Protein AF-A0A4Q2XMA9-F1 (afdb_monomer)

Structure (mmCIF, N/CA/C/O backbone):
data_AF-A0A4Q2XMA9-F1
#
_entry.id   AF-A0A4Q2XMA9-F1
#
loop_
_at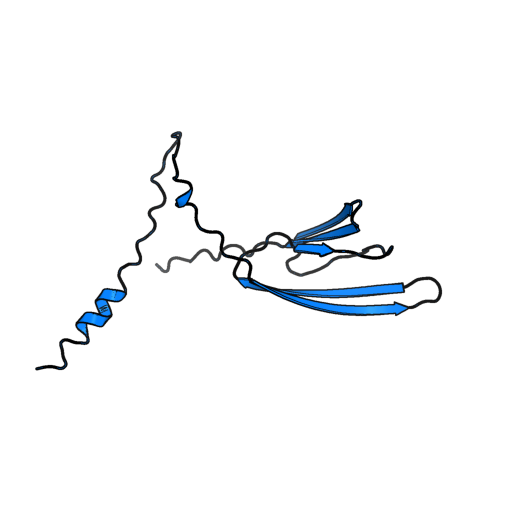om_site.group_PDB
_atom_site.id
_atom_site.type_symbol
_atom_site.label_atom_id
_atom_site.label_alt_id
_atom_site.label_comp_id
_atom_site.label_asym_id
_atom_site.label_entity_id
_atom_site.label_seq_id
_atom_site.pdbx_PDB_ins_code
_atom_site.Cartn_x
_atom_site.Cartn_y
_atom_site.Cartn_z
_atom_site.occupancy
_atom_site.B_iso_or_equiv
_atom_site.auth_seq_id
_atom_site.auth_comp_id
_atom_site.auth_asym_id
_atom_site.auth_atom_id
_atom_site.pdbx_PDB_model_num
ATOM 1 N N . MET A 1 1 ? 15.321 -33.639 -57.580 1.00 50.06 1 MET A N 1
ATOM 2 C CA . MET A 1 1 ? 16.094 -32.380 -57.431 1.00 50.06 1 MET A CA 1
ATOM 3 C C . MET A 1 1 ? 15.183 -31.160 -57.198 1.00 50.06 1 MET A C 1
ATOM 5 O O . MET A 1 1 ? 15.350 -30.142 -57.852 1.00 50.06 1 MET A O 1
ATOM 9 N N . LYS A 1 2 ? 14.201 -31.231 -56.280 1.00 47.66 2 LYS A N 1
ATOM 10 C CA . LYS A 1 2 ? 13.290 -30.096 -55.985 1.00 47.66 2 LYS A CA 1
ATOM 11 C C . LYS A 1 2 ? 12.942 -29.939 -54.495 1.00 47.66 2 LYS A C 1
ATOM 13 O O . LYS A 1 2 ? 12.098 -29.131 -54.140 1.00 47.66 2 LYS A O 1
ATOM 18 N N . THR A 1 3 ? 13.621 -30.696 -53.631 1.00 51.78 3 THR A N 1
ATOM 19 C CA . THR A 1 3 ? 13.436 -30.709 -52.169 1.00 51.78 3 THR A CA 1
ATOM 20 C C . THR A 1 3 ? 14.618 -30.103 -51.404 1.00 51.78 3 THR A C 1
ATOM 22 O O . THR A 1 3 ? 14.499 -29.850 -50.214 1.00 51.78 3 THR A O 1
ATOM 25 N N . LEU A 1 4 ? 15.738 -29.805 -52.076 1.00 47.62 4 LEU A N 1
ATOM 26 C CA . LEU A 1 4 ? 16.955 -29.281 -51.437 1.00 47.62 4 LEU A CA 1
ATOM 27 C C . LEU A 1 4 ? 17.000 -27.739 -51.354 1.00 47.62 4 LEU A C 1
ATOM 29 O O . LEU A 1 4 ? 17.816 -27.186 -50.630 1.00 47.62 4 LEU A O 1
ATOM 33 N N . ILE A 1 5 ? 16.114 -27.037 -52.070 1.00 50.38 5 ILE A N 1
ATOM 34 C CA . ILE A 1 5 ? 16.129 -25.563 -52.177 1.00 50.38 5 ILE A CA 1
ATOM 35 C C . ILE A 1 5 ? 15.361 -24.876 -51.031 1.00 50.38 5 ILE A C 1
ATOM 37 O O . ILE A 1 5 ? 15.601 -23.708 -50.745 1.00 50.38 5 ILE A O 1
ATOM 41 N N . TRP A 1 6 ? 14.501 -25.592 -50.301 1.00 43.25 6 TRP A N 1
ATOM 42 C CA . TRP A 1 6 ? 13.689 -24.986 -49.235 1.00 43.25 6 TRP A CA 1
ATOM 43 C C . TRP A 1 6 ? 14.387 -24.896 -47.873 1.00 43.25 6 TRP A C 1
ATOM 45 O O . TRP A 1 6 ? 14.054 -24.022 -47.079 1.00 43.25 6 TRP A O 1
ATOM 55 N N . ILE A 1 7 ? 15.400 -25.725 -47.608 1.00 46.91 7 ILE A N 1
ATOM 56 C CA . ILE A 1 7 ? 16.116 -25.698 -46.320 1.00 46.91 7 ILE A CA 1
ATOM 57 C C . ILE A 1 7 ? 17.136 -24.546 -46.267 1.00 46.91 7 ILE A C 1
ATOM 59 O O . ILE A 1 7 ? 17.420 -24.026 -45.191 1.00 46.91 7 ILE A O 1
ATOM 63 N N . LEU A 1 8 ? 17.610 -24.050 -47.417 1.00 39.84 8 LEU A N 1
ATOM 64 C CA . LEU A 1 8 ? 18.549 -22.923 -47.453 1.00 39.84 8 LEU A CA 1
ATOM 65 C C . LEU A 1 8 ? 17.886 -21.561 -47.160 1.00 39.84 8 L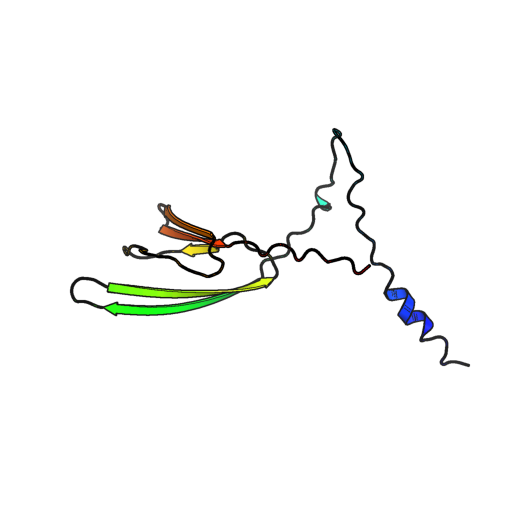EU A C 1
ATOM 67 O O . LEU A 1 8 ? 18.575 -20.62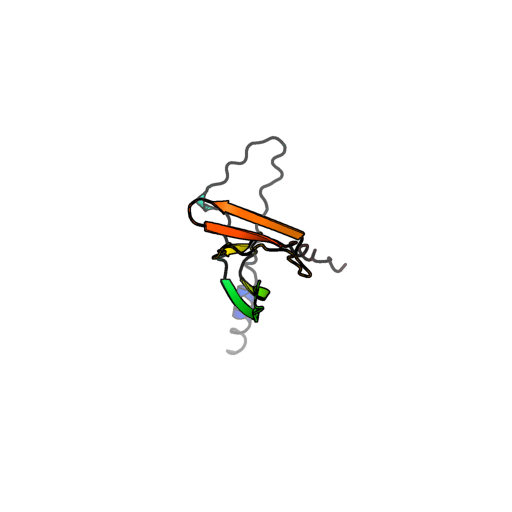5 -46.767 1.00 39.84 8 LEU A O 1
ATOM 71 N N . MET A 1 9 ? 16.558 -21.439 -47.296 1.00 40.12 9 MET A N 1
ATOM 72 C CA . MET A 1 9 ? 15.849 -20.178 -47.029 1.00 40.12 9 MET A CA 1
ATOM 73 C C . MET A 1 9 ? 15.491 -19.967 -45.549 1.00 40.12 9 MET A C 1
ATOM 75 O O . MET A 1 9 ? 15.258 -18.834 -45.138 1.00 40.12 9 MET A O 1
ATOM 79 N N . ALA A 1 10 ? 15.487 -21.022 -44.728 1.00 38.91 10 ALA A N 1
ATOM 80 C CA . ALA A 1 10 ? 15.165 -20.907 -43.302 1.00 38.91 10 ALA A CA 1
ATOM 81 C C . ALA A 1 10 ? 16.350 -20.412 -42.449 1.00 38.91 10 ALA A C 1
ATOM 83 O O . ALA A 1 10 ? 16.144 -19.858 -41.372 1.00 38.91 10 ALA A O 1
ATOM 84 N N . VAL A 1 11 ? 17.590 -20.562 -42.930 1.00 40.19 11 VAL A N 1
ATOM 85 C CA . VAL A 1 11 ? 18.799 -20.179 -42.172 1.00 40.19 11 VAL A CA 1
ATOM 86 C C . VAL A 1 11 ? 19.144 -18.689 -42.331 1.00 40.19 11 VAL A C 1
ATOM 88 O O . VAL A 1 11 ? 19.792 -18.113 -41.464 1.00 40.19 11 VAL A O 1
ATOM 91 N N . ALA A 1 12 ? 18.640 -18.011 -43.368 1.00 38.84 12 ALA A N 1
ATOM 92 C CA . ALA A 1 12 ? 18.918 -16.587 -43.599 1.00 38.84 12 ALA A CA 1
ATOM 93 C C . ALA A 1 12 ? 18.073 -15.622 -42.737 1.00 38.84 12 ALA A C 1
ATOM 95 O O . ALA A 1 12 ? 18.357 -14.426 -42.691 1.00 38.84 12 ALA A O 1
ATOM 96 N N . ALA A 1 13 ? 17.049 -16.116 -42.031 1.00 38.19 13 ALA A N 1
ATOM 97 C CA . ALA A 1 13 ? 16.186 -15.282 -41.191 1.00 38.19 13 ALA A CA 1
ATOM 98 C C . ALA A 1 13 ? 16.713 -15.085 -39.754 1.00 38.19 13 ALA A C 1
ATOM 100 O O . ALA A 1 13 ? 16.190 -14.241 -39.031 1.00 38.19 13 ALA A O 1
ATOM 101 N N . LEU A 1 14 ? 17.756 -15.817 -39.334 1.00 41.47 14 LEU A N 1
ATOM 102 C CA . LEU A 1 14 ? 18.267 -15.769 -37.954 1.00 41.47 14 LEU A CA 1
ATOM 103 C C . LEU A 1 14 ? 19.442 -14.795 -37.732 1.00 41.47 14 LEU A C 1
ATOM 105 O O . LEU A 1 14 ? 19.906 -14.653 -36.604 1.00 41.47 14 LEU A O 1
ATOM 109 N N . SER A 1 15 ? 19.922 -14.100 -38.768 1.00 43.47 15 SER A N 1
ATOM 110 C CA . SER A 1 15 ? 21.192 -13.346 -38.715 1.00 43.47 15 SER A CA 1
ATOM 111 C C . SER A 1 15 ? 21.059 -11.818 -38.678 1.00 43.47 15 SER A C 1
ATOM 113 O O . SER A 1 15 ? 22.033 -11.123 -38.943 1.00 43.47 15 SER A O 1
ATOM 115 N N . HIS A 1 16 ? 19.895 -11.267 -38.318 1.00 43.03 16 HIS A N 1
ATOM 116 C CA . HIS A 1 16 ? 19.747 -9.822 -38.069 1.00 43.03 16 HIS A CA 1
ATOM 117 C C . HIS A 1 16 ? 19.574 -9.495 -36.581 1.00 43.03 16 HIS A C 1
ATOM 119 O O . HIS A 1 16 ? 18.857 -8.562 -36.220 1.00 43.03 16 HIS A O 1
ATOM 125 N N . ALA A 1 17 ? 20.283 -10.206 -35.700 1.00 39.50 17 ALA A N 1
ATOM 126 C CA . ALA A 1 17 ? 20.662 -9.626 -34.417 1.00 39.50 17 ALA A CA 1
ATOM 127 C C . ALA A 1 17 ? 21.678 -8.507 -34.702 1.00 39.50 17 ALA A C 1
ATOM 129 O O . ALA A 1 17 ? 22.887 -8.688 -34.589 1.00 39.50 17 ALA A O 1
ATOM 130 N N . ARG A 1 18 ? 21.186 -7.354 -35.169 1.00 41.22 18 ARG A N 1
ATOM 131 C CA . ARG A 1 18 ? 21.986 -6.138 -35.264 1.00 41.22 18 ARG A CA 1
ATOM 132 C C . ARG A 1 18 ? 22.300 -5.743 -33.830 1.00 41.22 18 ARG A C 1
ATOM 134 O O . ARG A 1 18 ? 21.453 -5.159 -33.158 1.00 41.22 18 ARG A O 1
ATOM 141 N N . SER A 1 19 ? 23.484 -6.123 -33.357 1.00 48.22 19 SER A N 1
ATOM 142 C CA . SER A 1 19 ? 24.050 -5.615 -32.115 1.00 48.22 19 SER A CA 1
ATOM 143 C C . SER A 1 19 ? 23.916 -4.098 -32.149 1.00 48.22 19 SER A C 1
ATOM 145 O O . SER A 1 19 ? 24.435 -3.442 -33.052 1.00 48.22 19 SER A O 1
ATOM 147 N N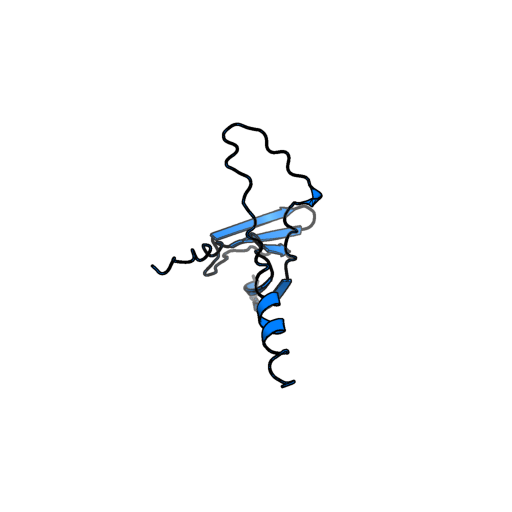 . GLN A 1 20 ? 23.134 -3.549 -31.222 1.00 48.47 20 GLN A N 1
ATOM 148 C CA . GLN A 1 20 ? 23.126 -2.118 -30.974 1.00 48.47 20 GLN A CA 1
ATOM 149 C C . GLN A 1 20 ? 24.537 -1.782 -30.493 1.00 48.47 20 GLN A C 1
ATOM 151 O O . GLN A 1 20 ? 24.877 -2.045 -29.341 1.00 48.47 20 GLN A O 1
ATOM 156 N N . GLU A 1 21 ? 25.383 -1.280 -31.391 1.00 52.28 21 GLU A N 1
ATOM 157 C CA . GLU A 1 21 ? 26.619 -0.625 -30.990 1.00 52.28 21 GLU A CA 1
ATOM 158 C C . GLU A 1 21 ? 26.204 0.519 -30.066 1.00 52.28 21 GLU A C 1
ATOM 160 O O . GLU A 1 21 ? 25.509 1.455 -30.475 1.00 52.28 21 GLU A O 1
ATOM 165 N N . LEU A 1 22 ? 26.546 0.390 -28.782 1.00 55.78 22 LEU A N 1
ATOM 166 C CA . LEU A 1 22 ? 26.502 1.520 -27.867 1.00 55.78 22 LEU A CA 1
ATOM 167 C C . LEU A 1 22 ? 27.318 2.644 -28.519 1.00 55.78 22 LEU A C 1
ATOM 169 O O . LEU A 1 22 ? 28.354 2.347 -29.125 1.00 55.78 22 LEU A O 1
ATOM 173 N N . PRO A 1 23 ? 26.852 3.903 -28.458 1.00 56.88 23 PRO A N 1
ATOM 174 C CA . PRO A 1 23 ? 27.588 5.008 -29.051 1.00 56.88 23 PRO A CA 1
ATOM 175 C C . PRO A 1 23 ? 29.031 4.964 -28.540 1.00 56.88 23 PRO A C 1
ATOM 177 O O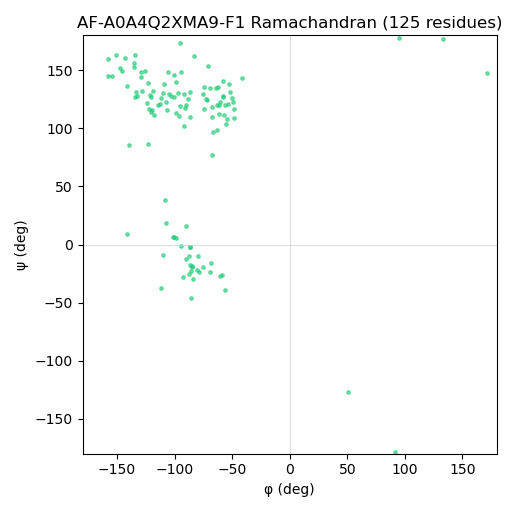 . PRO A 1 23 ? 29.249 4.760 -27.344 1.00 56.88 23 PRO A O 1
ATOM 180 N N . ALA A 1 24 ? 29.979 5.067 -29.478 1.00 64.50 24 ALA A N 1
ATOM 181 C CA . ALA A 1 24 ? 31.418 5.051 -29.229 1.00 64.50 24 ALA A CA 1
ATOM 182 C C . ALA A 1 24 ? 31.766 5.879 -27.986 1.00 64.50 24 ALA A C 1
ATOM 184 O O . ALA A 1 24 ? 31.137 6.908 -27.774 1.00 64.50 24 ALA A O 1
ATOM 185 N N . ASP A 1 25 ? 32.741 5.442 -27.183 1.00 63.16 25 ASP A N 1
ATOM 186 C CA . ASP A 1 25 ? 33.204 6.179 -26.000 1.00 63.16 25 ASP A CA 1
ATOM 187 C C . ASP A 1 25 ? 33.468 7.655 -26.355 1.00 63.16 25 ASP A C 1
ATOM 189 O O . ASP A 1 25 ? 34.379 7.976 -27.119 1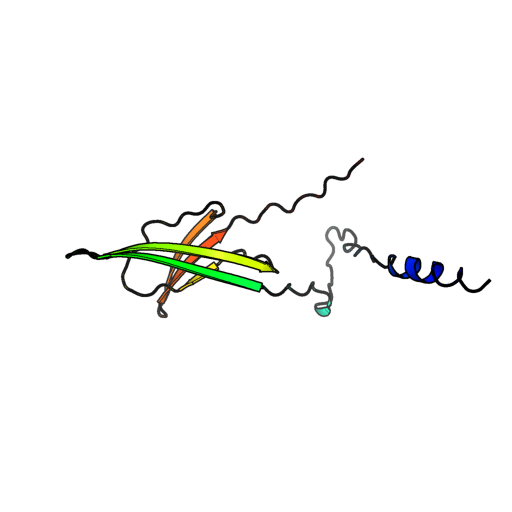.00 63.16 25 ASP A O 1
ATOM 193 N N . ILE A 1 26 ? 32.601 8.547 -25.866 1.00 61.91 26 ILE A N 1
ATOM 194 C CA . ILE A 1 26 ? 32.557 9.963 -26.266 1.00 61.91 26 ILE A CA 1
ATOM 195 C C . ILE A 1 26 ? 33.530 10.790 -25.404 1.00 61.91 26 ILE A C 1
ATOM 197 O O . ILE A 1 26 ? 33.679 11.993 -25.622 1.00 61.91 26 ILE A O 1
ATOM 201 N N . GLY A 1 27 ? 34.215 10.179 -24.427 1.00 68.25 27 GLY A N 1
ATOM 202 C CA . GLY A 1 27 ? 35.071 10.899 -23.484 1.00 68.25 27 GLY A CA 1
ATOM 203 C C . GLY A 1 27 ? 34.336 12.091 -22.851 1.00 68.25 27 GLY A C 1
ATOM 204 O O . GLY A 1 27 ? 33.226 11.947 -22.346 1.00 68.25 27 GLY A O 1
ATOM 205 N N . ASN A 1 28 ? 34.924 13.291 -22.930 1.00 70.50 28 ASN A N 1
ATOM 206 C CA . ASN A 1 28 ? 34.323 14.554 -22.461 1.00 70.50 28 ASN A CA 1
ATOM 207 C C . ASN A 1 28 ? 33.484 15.294 -23.534 1.00 70.50 28 ASN A C 1
ATOM 209 O O . ASN A 1 28 ? 33.227 16.491 -23.402 1.00 70.50 28 ASN A O 1
ATOM 213 N N . GLY A 1 29 ? 33.108 14.631 -24.629 1.00 68.56 29 GLY A N 1
ATOM 214 C CA . GLY A 1 29 ? 32.325 15.224 -25.714 1.00 68.56 29 GLY A CA 1
ATOM 215 C C . GLY A 1 29 ? 30.814 15.230 -25.460 1.00 68.56 29 GLY A C 1
ATOM 216 O O . GLY A 1 29 ? 30.290 14.491 -24.630 1.00 68.56 29 GLY A O 1
ATOM 217 N N . ILE A 1 30 ? 30.086 16.065 -26.209 1.00 69.75 30 ILE A N 1
ATOM 218 C CA . ILE A 1 30 ? 28.618 16.114 -26.168 1.00 69.75 30 ILE A CA 1
ATOM 219 C C . ILE A 1 30 ? 28.049 15.114 -27.179 1.00 69.75 30 ILE A C 1
ATOM 221 O O . ILE A 1 30 ? 28.345 15.184 -28.371 1.00 69.75 30 ILE A O 1
ATOM 225 N N . ALA A 1 31 ? 27.180 14.221 -26.706 1.00 72.75 31 ALA A N 1
ATOM 226 C CA . ALA A 1 31 ? 26.401 13.319 -27.546 1.00 72.75 31 ALA A CA 1
ATOM 227 C C . ALA A 1 31 ? 25.068 13.969 -27.929 1.00 72.75 31 ALA A C 1
ATOM 229 O O . ALA A 1 31 ? 24.244 14.250 -27.058 1.00 72.75 31 ALA A O 1
ATOM 230 N N . ILE A 1 32 ? 24.816 14.160 -29.224 1.00 75.25 32 ILE A N 1
ATOM 231 C CA . ILE A 1 32 ? 23.479 14.522 -29.707 1.00 75.25 32 ILE A CA 1
ATOM 232 C C . ILE A 1 32 ? 22.745 13.226 -30.046 1.00 75.25 32 ILE A C 1
ATOM 234 O O . ILE A 1 32 ? 22.997 12.609 -31.080 1.00 75.25 32 ILE A O 1
ATOM 238 N N . VAL A 1 33 ? 21.845 12.802 -29.158 1.00 73.44 33 VAL A N 1
ATOM 239 C CA . VAL A 1 33 ? 20.959 11.658 -29.394 1.00 73.44 33 VAL A CA 1
ATOM 240 C C . VAL A 1 33 ? 19.627 12.181 -29.933 1.00 73.44 33 VAL A C 1
ATOM 242 O O . VAL A 1 33 ? 18.952 12.940 -29.235 1.00 73.44 33 VAL A O 1
ATOM 245 N N . PRO A 1 34 ? 19.222 11.791 -31.154 1.00 74.31 34 PRO A N 1
ATOM 246 C CA . PRO A 1 34 ? 17.894 12.100 -31.665 1.00 74.31 34 PRO A CA 1
ATOM 247 C C . PRO A 1 34 ? 16.817 11.525 -30.730 1.00 74.31 34 PRO A C 1
ATOM 249 O O . PRO A 1 34 ? 16.857 10.344 -30.381 1.00 74.31 34 PRO A O 1
ATOM 252 N N . VAL A 1 35 ? 15.875 12.365 -30.288 1.00 69.06 35 VAL A N 1
ATOM 253 C CA . VAL A 1 35 ? 14.850 12.011 -29.283 1.00 69.06 35 VAL A CA 1
ATOM 254 C C . VAL A 1 35 ? 13.950 10.848 -29.731 1.00 69.06 35 VAL A C 1
ATOM 256 O O . VAL A 1 35 ? 13.472 10.070 -28.910 1.00 69.06 35 VAL A O 1
ATOM 259 N N . ASP A 1 36 ? 13.781 10.680 -31.041 1.00 73.94 36 ASP A N 1
ATOM 260 C CA . ASP A 1 36 ? 13.061 9.595 -31.712 1.00 73.94 36 ASP A CA 1
ATOM 261 C C . ASP A 1 36 ? 13.757 8.229 -31.594 1.00 73.94 36 ASP A C 1
ATOM 263 O O . ASP A 1 36 ? 13.125 7.194 -31.807 1.00 73.94 36 ASP A O 1
ATOM 267 N N . LYS A 1 37 ? 15.039 8.210 -31.209 1.00 71.81 37 LYS A N 1
ATOM 268 C CA . LYS A 1 37 ? 15.825 6.989 -30.982 1.00 71.81 37 LYS A CA 1
ATOM 269 C C . LYS A 1 37 ? 15.929 6.591 -29.511 1.00 71.81 37 LYS A C 1
ATOM 271 O O . LYS A 1 37 ? 16.649 5.642 -29.194 1.00 71.81 37 LYS A O 1
ATOM 276 N N . LEU A 1 38 ? 15.232 7.284 -28.607 1.00 74.00 38 LEU A N 1
ATOM 277 C CA . LEU A 1 38 ? 15.168 6.856 -27.213 1.00 74.00 38 LEU A CA 1
ATOM 278 C C . LEU A 1 38 ? 14.465 5.491 -27.123 1.00 74.00 38 LEU A C 1
ATOM 280 O O . LEU A 1 38 ? 13.422 5.299 -27.757 1.00 74.00 38 LEU A O 1
ATOM 284 N N . PRO A 1 39 ? 15.003 4.533 -26.343 1.00 67.06 39 PRO A N 1
ATOM 285 C CA . PRO A 1 39 ? 14.343 3.255 -26.127 1.00 67.06 39 PRO A CA 1
ATOM 286 C C . PRO A 1 39 ? 12.921 3.499 -25.628 1.00 67.06 39 PRO A C 1
ATOM 288 O O . PRO A 1 39 ? 12.714 4.138 -24.595 1.00 67.06 39 PRO A O 1
ATOM 291 N N . LYS A 1 40 ? 11.929 3.005 -26.370 1.00 71.81 40 LYS A N 1
ATOM 292 C CA . LYS A 1 40 ? 10.530 3.127 -25.969 1.00 71.81 40 LYS A CA 1
ATOM 293 C C . LYS A 1 40 ? 10.349 2.401 -24.638 1.00 71.81 40 LYS A C 1
ATOM 295 O O . LYS A 1 40 ? 10.596 1.197 -24.560 1.00 71.81 40 LYS A O 1
ATOM 300 N N . THR A 1 41 ? 9.918 3.121 -23.602 1.00 74.12 41 THR A N 1
ATOM 301 C CA . THR A 1 41 ? 9.643 2.523 -22.292 1.00 74.12 41 THR A CA 1
ATOM 302 C C . THR A 1 41 ? 8.628 1.403 -22.466 1.00 74.12 41 THR A C 1
ATOM 304 O O . THR A 1 41 ? 7.515 1.623 -22.950 1.00 74.12 41 THR A O 1
ATOM 307 N N . VAL A 1 42 ? 9.031 0.190 -22.093 1.00 82.19 42 VAL A N 1
ATOM 308 C CA . VAL A 1 42 ? 8.163 -0.984 -22.129 1.00 82.19 42 VAL A CA 1
ATOM 309 C C . VAL A 1 42 ? 6.972 -0.721 -21.198 1.00 82.19 42 VAL A C 1
ATOM 311 O O . VAL A 1 42 ? 7.198 -0.449 -20.015 1.00 82.19 42 VAL A O 1
ATOM 314 N N . PRO A 1 43 ? 5.717 -0.787 -21.685 1.00 87.25 43 PRO A N 1
ATOM 315 C CA . PRO A 1 43 ? 4.549 -0.563 -20.841 1.00 87.25 43 PRO A CA 1
ATOM 316 C C . PRO A 1 43 ? 4.518 -1.536 -19.660 1.00 87.25 43 PRO A C 1
ATOM 318 O O . PRO A 1 43 ? 4.837 -2.719 -19.818 1.00 87.25 43 PRO A O 1
ATOM 321 N N . LEU A 1 44 ? 4.115 -1.041 -18.488 1.00 89.56 44 LEU A N 1
ATOM 322 C CA . LEU A 1 44 ? 3.925 -1.867 -17.299 1.00 89.56 44 LEU A CA 1
ATOM 323 C C . LEU A 1 44 ? 2.660 -2.719 -17.464 1.00 89.56 44 LEU A C 1
ATOM 325 O O . LEU A 1 44 ? 1.573 -2.179 -17.665 1.00 89.56 44 LEU A O 1
ATOM 329 N N . PHE A 1 45 ? 2.795 -4.036 -17.321 1.00 92.38 45 PHE A N 1
ATOM 330 C CA . PHE A 1 45 ? 1.669 -4.965 -17.264 1.00 92.38 45 PHE A CA 1
ATOM 331 C C . PHE A 1 45 ? 1.757 -5.770 -15.973 1.00 92.38 45 PHE A C 1
ATOM 333 O O . PHE A 1 45 ? 2.773 -6.409 -15.700 1.00 92.38 45 PHE A O 1
ATOM 340 N N . PHE A 1 46 ? 0.718 -5.706 -15.145 1.00 92.00 46 PHE A N 1
ATOM 341 C CA . PHE A 1 46 ? 0.719 -6.312 -13.819 1.00 92.00 46 PHE A CA 1
ATOM 342 C C . PHE A 1 46 ? -0.693 -6.715 -13.389 1.00 92.00 46 PHE A C 1
ATOM 344 O O . PHE A 1 46 ? -1.686 -6.247 -13.940 1.00 92.00 46 PHE A O 1
ATOM 351 N N . SER A 1 47 ? -0.770 -7.568 -12.373 1.00 94.75 47 SER A N 1
ATOM 352 C CA . SER A 1 47 ? -2.003 -7.894 -11.651 1.00 94.75 47 SER A CA 1
ATOM 353 C C . SER A 1 47 ? -1.805 -7.674 -10.156 1.00 94.75 47 SER A C 1
ATOM 355 O O . SER A 1 47 ? -0.698 -7.882 -9.651 1.00 94.75 47 SER A O 1
ATOM 357 N N . ALA A 1 48 ? -2.871 -7.301 -9.454 1.00 92.88 48 ALA A N 1
ATOM 358 C CA . ALA A 1 48 ? -2.868 -7.106 -8.010 1.00 92.88 48 ALA A CA 1
ATOM 359 C C . ALA A 1 48 ? -4.020 -7.877 -7.357 1.00 92.88 48 ALA A C 1
ATOM 361 O O . ALA A 1 48 ? -5.106 -7.971 -7.926 1.00 92.88 48 ALA A O 1
ATOM 362 N N . ALA A 1 49 ? -3.781 -8.411 -6.164 1.00 95.31 49 ALA A N 1
ATOM 363 C CA . ALA A 1 49 ? -4.800 -9.004 -5.306 1.00 95.31 49 ALA A CA 1
ATOM 364 C C . ALA A 1 49 ? -4.607 -8.521 -3.864 1.00 95.31 49 ALA A C 1
ATOM 366 O O . ALA A 1 49 ? -3.489 -8.188 -3.464 1.00 95.31 49 ALA A O 1
ATOM 367 N N . ALA A 1 50 ? -5.693 -8.493 -3.097 1.00 94.31 50 ALA A N 1
ATOM 368 C CA . ALA A 1 50 ? -5.681 -8.111 -1.694 1.00 94.31 50 ALA A CA 1
ATOM 369 C C . ALA A 1 50 ? -6.493 -9.112 -0.871 1.00 94.31 50 ALA A C 1
ATOM 371 O O . ALA A 1 50 ? -7.632 -9.425 -1.214 1.00 94.31 50 ALA A O 1
ATOM 372 N N . GLU A 1 51 ? -5.909 -9.580 0.225 1.00 96.69 51 GLU A N 1
ATOM 373 C CA . GLU A 1 51 ? -6.596 -10.346 1.262 1.00 96.69 51 GLU A CA 1
ATOM 374 C C . GLU A 1 51 ? -6.641 -9.481 2.522 1.00 96.69 51 GLU A C 1
ATOM 376 O O . GLU A 1 51 ? -5.608 -8.982 2.974 1.00 96.69 51 GLU A O 1
ATOM 381 N N . VAL A 1 52 ? -7.834 -9.277 3.078 1.00 94.31 52 VAL A N 1
ATOM 382 C CA . VAL A 1 52 ? -8.047 -8.391 4.228 1.00 94.31 52 VAL A CA 1
ATOM 383 C C . VAL A 1 52 ? -8.649 -9.189 5.372 1.00 94.31 52 VAL A C 1
ATOM 385 O O . VAL A 1 52 ? -9.664 -9.860 5.203 1.00 94.31 52 VAL A O 1
ATOM 388 N N . GLN A 1 53 ? -8.031 -9.086 6.543 1.00 96.00 53 GLN A N 1
ATOM 389 C CA . GLN A 1 53 ? -8.560 -9.600 7.799 1.00 96.00 53 GLN A CA 1
ATOM 390 C C . GLN A 1 53 ? -8.749 -8.433 8.760 1.00 96.00 53 GLN A C 1
ATOM 392 O O . GLN A 1 53 ? -7.844 -7.617 8.925 1.00 96.00 53 GLN A O 1
ATOM 397 N N . ALA A 1 54 ? -9.918 -8.356 9.389 1.00 94.25 54 ALA A N 1
ATOM 398 C CA . ALA A 1 54 ? -10.238 -7.330 10.369 1.00 94.25 54 ALA A CA 1
ATOM 399 C C . ALA A 1 54 ? -10.774 -7.979 11.646 1.00 94.25 54 ALA A C 1
ATOM 401 O O . ALA A 1 54 ? -11.659 -8.833 11.592 1.00 94.25 54 ALA A O 1
ATOM 402 N N . GLN A 1 55 ? -10.242 -7.558 12.787 1.00 95.38 55 GLN A N 1
ATOM 403 C CA . GLN A 1 55 ? -10.738 -7.898 14.112 1.00 95.38 55 GLN A CA 1
ATOM 404 C C . GLN A 1 55 ? -11.425 -6.661 14.676 1.00 95.38 55 GLN A C 1
ATOM 406 O O . GLN A 1 55 ? -10.795 -5.622 14.867 1.00 95.38 55 GLN A O 1
ATOM 411 N N . VAL A 1 56 ? -12.733 -6.766 14.894 1.00 94.50 56 VAL A N 1
ATOM 412 C CA . VAL A 1 56 ? -13.553 -5.660 15.389 1.00 94.50 56 VAL A CA 1
ATOM 413 C C . VAL A 1 56 ? -13.690 -5.803 16.899 1.00 94.50 56 VAL A C 1
ATOM 415 O O . VAL A 1 56 ? -14.343 -6.727 17.381 1.00 94.50 56 VAL A O 1
ATOM 418 N N . GLY A 1 57 ? -13.055 -4.900 17.640 1.00 93.38 57 GLY A N 1
ATOM 419 C CA . GLY A 1 57 ? -13.242 -4.744 19.077 1.00 93.38 57 GLY A CA 1
ATOM 420 C C . GLY A 1 57 ? -14.266 -3.656 19.399 1.00 93.38 57 GLY A C 1
ATOM 421 O O . GLY A 1 57 ? -14.717 -2.912 18.531 1.00 93.38 57 GLY A O 1
ATOM 422 N N . ALA A 1 58 ? -14.617 -3.533 20.680 1.00 93.56 58 ALA A N 1
ATOM 423 C CA . ALA A 1 58 ? -15.524 -2.481 21.149 1.00 93.56 58 ALA A CA 1
ATOM 424 C C . ALA A 1 58 ? -14.902 -1.069 21.086 1.00 93.56 58 ALA A C 1
ATOM 426 O O . ALA A 1 58 ? -15.631 -0.082 21.045 1.00 93.56 58 ALA A O 1
ATOM 427 N N . VAL A 1 59 ? -13.567 -0.980 21.100 1.00 93.19 59 VAL A N 1
ATOM 428 C CA . VAL A 1 59 ? -12.808 0.284 21.158 1.00 93.19 59 VAL A CA 1
ATOM 429 C C . VAL A 1 59 ? -12.057 0.557 19.856 1.00 93.19 59 VAL A C 1
ATOM 431 O O . VAL A 1 59 ? -11.988 1.701 19.415 1.00 93.19 59 VAL A O 1
ATOM 434 N N . GLU A 1 60 ? -11.517 -0.482 19.221 1.00 91.81 60 GLU A N 1
ATOM 435 C CA . GLU A 1 60 ? -10.687 -0.353 18.025 1.00 91.81 60 GLU A CA 1
ATOM 436 C C . GLU A 1 60 ? -10.928 -1.485 17.024 1.00 91.81 60 GLU A C 1
ATOM 438 O O . GLU A 1 60 ? -11.448 -2.550 17.364 1.00 91.81 60 GLU A O 1
ATOM 443 N N . ILE A 1 61 ? -10.530 -1.239 15.774 1.00 92.44 61 ILE A N 1
ATOM 444 C CA . ILE A 1 61 ? -10.506 -2.238 14.707 1.00 92.44 61 ILE A CA 1
ATOM 445 C C . ILE A 1 61 ? -9.049 -2.468 14.329 1.00 92.44 61 ILE A C 1
ATOM 447 O O . ILE A 1 61 ? -8.376 -1.547 13.864 1.00 92.44 61 ILE A O 1
ATOM 451 N N . LEU A 1 62 ? -8.585 -3.705 14.476 1.00 93.94 62 LEU A N 1
ATOM 452 C CA . LEU A 1 62 ? -7.261 -4.119 14.027 1.00 93.94 62 LEU A CA 1
ATOM 453 C C . LEU A 1 62 ? -7.378 -4.783 12.659 1.00 93.94 62 LEU A C 1
ATOM 455 O O . LEU A 1 62 ? -8.213 -5.662 12.455 1.00 93.94 62 LEU A O 1
ATOM 459 N N . GLY A 1 63 ? -6.546 -4.359 11.710 1.00 93.25 63 GLY A N 1
ATOM 460 C CA . GLY A 1 63 ? -6.568 -4.855 10.337 1.00 93.25 63 GLY A CA 1
ATOM 461 C C . GLY A 1 63 ? -5.221 -5.426 9.915 1.00 93.25 63 GLY A C 1
ATOM 462 O O . GLY A 1 63 ? -4.181 -4.835 10.183 1.00 93.25 63 GLY A O 1
ATOM 463 N N . THR A 1 64 ? -5.236 -6.549 9.204 1.00 95.50 64 THR A N 1
ATOM 464 C CA . THR A 1 64 ? -4.081 -7.066 8.460 1.00 95.50 64 THR A CA 1
ATOM 465 C C . THR A 1 64 ? -4.457 -7.163 6.989 1.00 95.50 64 THR A C 1
ATOM 467 O O . THR A 1 64 ? -5.478 -7.752 6.637 1.00 95.50 64 THR A O 1
ATOM 470 N N . GLN A 1 65 ? -3.639 -6.563 6.124 1.00 94.31 65 GLN A N 1
ATOM 471 C CA . GLN A 1 65 ? -3.869 -6.521 4.682 1.00 94.31 65 GLN A CA 1
ATOM 472 C C . GLN A 1 65 ? -2.673 -7.136 3.963 1.00 94.31 65 GLN A C 1
ATOM 474 O O . GLN A 1 65 ? -1.563 -6.610 4.029 1.00 94.31 65 GLN A O 1
ATOM 479 N N . LYS A 1 66 ? -2.894 -8.244 3.258 1.00 95.50 66 LYS A N 1
ATOM 480 C CA . LYS A 1 66 ? -1.883 -8.877 2.413 1.00 95.50 66 LYS A CA 1
ATOM 481 C C . LYS A 1 66 ? -2.110 -8.452 0.971 1.00 95.50 66 LYS A C 1
ATOM 483 O O . LYS A 1 66 ? -3.110 -8.817 0.358 1.00 95.50 66 LYS A O 1
ATOM 488 N N . LEU A 1 67 ? -1.165 -7.689 0.434 1.00 93.19 67 LEU A N 1
ATOM 489 C CA . LEU A 1 67 ? -1.193 -7.197 -0.940 1.00 93.19 67 LEU A CA 1
ATOM 490 C C . LEU A 1 67 ? -0.232 -8.021 -1.798 1.00 93.19 67 LEU A C 1
ATOM 492 O O . LEU A 1 67 ? 0.939 -8.173 -1.457 1.00 93.19 67 LEU A O 1
ATOM 496 N N . ILE A 1 68 ? -0.723 -8.553 -2.914 1.00 93.06 68 ILE A N 1
ATOM 497 C CA . ILE A 1 68 ? 0.043 -9.406 -3.826 1.00 93.06 68 ILE A CA 1
ATOM 498 C C . ILE A 1 68 ? 0.114 -8.711 -5.181 1.00 93.06 68 ILE A C 1
ATOM 500 O O . ILE A 1 68 ? -0.891 -8.628 -5.885 1.00 93.06 68 ILE A O 1
ATOM 504 N N . PHE A 1 69 ? 1.305 -8.257 -5.567 1.00 89.50 69 PHE A N 1
ATOM 505 C CA . PHE A 1 69 ? 1.573 -7.679 -6.884 1.00 89.50 69 PHE A CA 1
ATOM 506 C C . PHE A 1 69 ? 2.347 -8.680 -7.740 1.00 89.50 69 PHE A C 1
ATOM 508 O O . PHE A 1 69 ? 3.373 -9.206 -7.315 1.00 89.50 69 PHE A O 1
ATOM 515 N N . ARG A 1 70 ? 1.875 -8.938 -8.962 1.00 91.88 70 ARG A N 1
ATOM 516 C CA . ARG A 1 70 ? 2.597 -9.737 -9.963 1.00 91.88 70 ARG A CA 1
ATOM 517 C C . ARG A 1 70 ? 2.852 -8.879 -11.188 1.00 91.88 70 ARG A C 1
ATOM 519 O O . ARG A 1 70 ? 1.898 -8.452 -11.834 1.00 91.88 70 ARG A O 1
ATOM 526 N N . VAL A 1 71 ? 4.122 -8.623 -11.485 1.00 90.12 71 VAL A N 1
ATOM 527 C CA . VAL A 1 71 ? 4.550 -7.880 -12.676 1.00 90.12 71 VAL A CA 1
ATOM 528 C C . VAL A 1 71 ? 4.789 -8.880 -13.802 1.00 90.12 71 VAL A C 1
ATOM 530 O O . VAL A 1 71 ? 5.653 -9.742 -13.692 1.00 90.12 71 VAL A O 1
ATOM 533 N N . HIS A 1 72 ? 4.015 -8.760 -14.876 1.00 92.56 72 HIS A N 1
ATOM 534 C CA . HIS A 1 72 ? 4.115 -9.596 -16.077 1.00 92.56 72 HIS A CA 1
ATOM 535 C C . HIS A 1 72 ? 5.028 -8.962 -17.133 1.00 92.56 72 HIS A C 1
ATOM 537 O O . HIS A 1 72 ? 5.641 -9.667 -17.927 1.00 92.56 72 HIS A O 1
ATOM 543 N N . GLN A 1 73 ? 5.135 -7.629 -17.141 1.00 90.88 73 GLN A N 1
ATOM 544 C CA . GLN A 1 73 ? 6.008 -6.869 -18.035 1.00 90.88 73 GLN A CA 1
ATOM 545 C C . GLN A 1 73 ? 6.383 -5.520 -17.409 1.00 90.88 73 GLN A C 1
ATOM 547 O O . GLN A 1 73 ? 5.552 -4.891 -16.759 1.00 90.88 73 GLN A O 1
ATOM 552 N N . GLY A 1 74 ? 7.605 -5.044 -17.659 1.00 87.69 74 GLY A N 1
ATOM 553 C CA . GLY A 1 74 ? 8.125 -3.789 -17.109 1.00 87.69 74 GLY A CA 1
ATOM 554 C C . GLY A 1 74 ? 8.868 -3.987 -15.785 1.00 87.69 74 GLY A C 1
ATOM 555 O O . GLY A 1 74 ? 9.052 -5.111 -15.322 1.00 87.69 74 GLY A O 1
ATOM 556 N N . LYS A 1 75 ? 9.353 -2.889 -15.198 1.00 84.69 75 LYS A N 1
ATOM 557 C CA . LYS A 1 75 ? 10.125 -2.886 -13.944 1.00 84.69 75 LYS A CA 1
ATOM 558 C C . LYS A 1 75 ? 9.694 -1.693 -13.081 1.00 84.69 75 LYS A C 1
ATOM 560 O O . LYS A 1 75 ? 10.269 -0.618 -13.228 1.00 84.69 75 LYS A O 1
ATOM 565 N N . PRO A 1 76 ? 8.635 -1.825 -12.263 1.00 84.50 76 PRO A N 1
ATOM 566 C CA . PRO A 1 76 ? 8.204 -0.738 -11.396 1.00 84.50 76 PRO A CA 1
ATOM 567 C C . PRO A 1 76 ? 9.160 -0.606 -10.205 1.00 84.50 76 PRO A C 1
ATOM 569 O O . PRO A 1 76 ? 9.420 -1.585 -9.512 1.00 84.50 76 PRO A O 1
ATOM 572 N N . GLU A 1 77 ? 9.644 0.606 -9.939 1.00 78.75 77 GLU A N 1
ATOM 573 C CA . GLU A 1 77 ? 10.502 0.862 -8.770 1.00 78.75 77 GLU A CA 1
ATOM 574 C C . GLU A 1 77 ? 9.678 1.107 -7.492 1.00 78.75 77 GLU A C 1
ATOM 576 O O . GLU A 1 77 ? 10.116 0.832 -6.373 1.00 78.75 77 GLU A O 1
ATOM 581 N N . VAL A 1 78 ? 8.470 1.658 -7.660 1.00 84.44 78 VAL A N 1
ATOM 582 C CA . VAL A 1 78 ? 7.590 2.091 -6.571 1.00 84.44 78 VAL A CA 1
ATOM 583 C C . VAL A 1 78 ? 6.142 1.767 -6.910 1.00 84.44 78 VAL A C 1
ATOM 585 O O . VAL A 1 78 ? 5.676 2.067 -8.009 1.00 84.44 78 VAL A O 1
ATOM 588 N N . PHE A 1 79 ? 5.406 1.240 -5.933 1.00 87.38 79 PHE A N 1
ATOM 589 C CA . PHE A 1 79 ? 3.947 1.168 -5.988 1.00 87.38 79 PHE A CA 1
ATOM 590 C C . PHE A 1 79 ? 3.354 2.310 -5.154 1.00 87.38 79 PHE A C 1
ATOM 592 O O . PHE A 1 79 ? 3.931 2.725 -4.152 1.00 87.38 79 PHE A O 1
ATOM 599 N N . SER A 1 80 ? 2.215 2.859 -5.574 1.00 89.69 80 SER A N 1
ATOM 600 C CA . SER A 1 80 ? 1.477 3.866 -4.804 1.00 89.69 80 SER A CA 1
ATOM 601 C C . SER A 1 80 ? 0.086 3.327 -4.522 1.00 89.69 80 SER A C 1
ATOM 603 O O . SER A 1 80 ? -0.706 3.150 -5.443 1.00 89.69 80 SER A O 1
ATOM 605 N N . ILE A 1 81 ? -0.203 3.079 -3.252 1.00 90.94 81 ILE A N 1
ATOM 606 C CA . ILE A 1 81 ? -1.457 2.496 -2.784 1.00 90.94 81 ILE A CA 1
ATOM 607 C C . ILE A 1 81 ? -2.242 3.611 -2.097 1.00 90.94 81 ILE A C 1
ATOM 609 O O .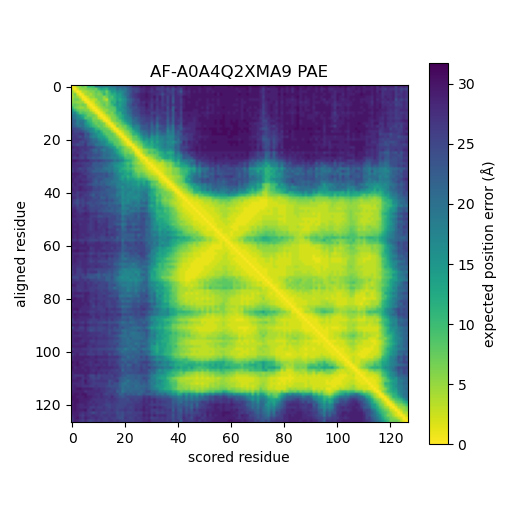 ILE A 1 81 ? -1.733 4.252 -1.178 1.00 90.94 81 ILE A O 1
ATOM 613 N N . GLY A 1 82 ? -3.460 3.876 -2.566 1.00 91.56 82 GLY A N 1
ATOM 614 C CA . GLY A 1 82 ? -4.349 4.839 -1.919 1.00 91.56 82 GLY A CA 1
ATOM 615 C C . GLY A 1 82 ? -4.833 4.303 -0.576 1.00 91.56 82 GLY A C 1
ATOM 616 O O . GLY A 1 82 ? -5.222 3.142 -0.477 1.00 91.56 82 GLY A O 1
ATOM 617 N N . LEU A 1 83 ? -4.805 5.147 0.449 1.00 90.44 83 LEU A N 1
ATOM 618 C CA . LEU A 1 83 ? -5.313 4.841 1.777 1.00 90.44 83 LEU A CA 1
ATOM 619 C C . LEU A 1 83 ? -6.585 5.641 2.021 1.00 90.44 83 LEU A C 1
ATOM 621 O O . LEU A 1 83 ? -6.664 6.829 1.705 1.00 90.44 83 LEU A O 1
ATOM 625 N N . THR A 1 84 ? -7.571 4.982 2.616 1.00 86.50 84 THR A N 1
ATOM 626 C CA . THR A 1 84 ? -8.823 5.608 3.037 1.00 86.50 84 THR A CA 1
ATOM 627 C C . THR A 1 84 ? -9.102 5.255 4.491 1.00 86.50 84 THR A C 1
ATOM 629 O O . THR A 1 84 ? -8.717 4.188 4.969 1.00 86.50 84 THR A O 1
ATOM 632 N N . GLY A 1 85 ? -9.761 6.168 5.202 1.00 84.69 85 GLY A N 1
ATOM 633 C CA . GLY A 1 85 ? -10.031 6.031 6.631 1.00 84.69 85 GLY A CA 1
ATOM 634 C C . GLY A 1 85 ? -8.996 6.725 7.518 1.00 84.69 85 GLY A C 1
ATOM 635 O O . GLY A 1 85 ? -8.052 7.347 7.043 1.00 84.69 85 GLY A O 1
ATOM 636 N N . LYS A 1 86 ? -9.232 6.654 8.831 1.00 82.31 86 LYS A N 1
ATOM 637 C CA . LYS A 1 86 ? -8.434 7.338 9.866 1.00 82.31 86 LYS A CA 1
ATOM 638 C C . LYS A 1 86 ? -7.449 6.408 10.585 1.00 82.31 86 LYS A C 1
ATOM 640 O O . LYS A 1 86 ? -6.874 6.805 11.590 1.00 82.31 86 LYS A O 1
ATOM 645 N N . GLY A 1 87 ? -7.327 5.165 10.121 1.00 85.69 87 GLY A N 1
ATOM 646 C CA . GLY A 1 87 ? -6.446 4.171 10.726 1.00 85.69 87 GLY A CA 1
ATOM 647 C C . GLY A 1 87 ? -4.975 4.493 10.483 1.00 85.69 87 GLY A C 1
ATOM 648 O O . GLY A 1 87 ? -4.620 5.131 9.492 1.00 85.69 87 GLY A O 1
ATOM 649 N N . GLU A 1 88 ? -4.125 4.018 11.382 1.00 91.06 88 GLU A N 1
ATOM 650 C CA . GLU A 1 88 ? -2.677 4.144 11.274 1.00 91.06 88 GLU A CA 1
ATOM 651 C C . GLU A 1 88 ? -2.063 2.850 10.726 1.00 91.06 88 GLU A C 1
ATOM 653 O O . GLU A 1 88 ? -2.477 1.746 11.084 1.00 91.06 88 GLU A O 1
ATOM 658 N N . ILE A 1 89 ? -1.064 2.980 9.848 1.00 93.19 89 ILE A N 1
ATOM 659 C CA . ILE A 1 89 ? -0.257 1.840 9.407 1.00 93.19 89 ILE A CA 1
ATOM 660 C C . ILE A 1 89 ? 0.884 1.665 10.398 1.00 93.19 89 ILE A C 1
ATOM 662 O O . ILE A 1 89 ? 1.816 2.463 10.426 1.00 93.19 89 ILE A O 1
ATOM 666 N N . THR A 1 90 ? 0.821 0.590 11.174 1.00 94.12 90 THR A N 1
ATOM 667 C CA . THR A 1 90 ? 1.813 0.289 12.211 1.00 94.12 90 THR A CA 1
ATOM 668 C C . THR A 1 90 ? 3.012 -0.497 11.682 1.00 94.12 90 THR A C 1
ATOM 670 O O . THR A 1 90 ? 4.097 -0.429 12.253 1.00 94.12 90 THR A O 1
ATOM 673 N N . SER A 1 91 ? 2.847 -1.253 10.591 1.00 94.00 91 SER A N 1
ATOM 674 C CA . SER A 1 91 ? 3.917 -2.053 9.994 1.00 94.00 91 SER A CA 1
ATOM 675 C C . SER A 1 91 ? 3.641 -2.369 8.526 1.00 94.00 91 SER A C 1
ATOM 677 O O . SER A 1 91 ? 2.500 -2.605 8.127 1.00 94.00 91 SER A O 1
ATOM 679 N N . VAL A 1 92 ? 4.708 -2.416 7.728 1.00 95.44 92 VAL A N 1
ATOM 680 C CA . VAL A 1 92 ? 4.702 -2.926 6.354 1.00 95.44 92 VAL A CA 1
ATOM 681 C C . VAL A 1 92 ? 5.917 -3.828 6.197 1.00 95.44 92 VAL A C 1
ATOM 683 O O . VAL A 1 92 ? 7.040 -3.423 6.495 1.00 95.44 92 VAL A O 1
ATOM 686 N N . THR A 1 93 ? 5.697 -5.060 5.743 1.00 94.62 93 THR A N 1
ATOM 687 C CA . THR A 1 93 ? 6.748 -6.073 5.593 1.00 94.62 93 THR A CA 1
ATOM 688 C C . THR A 1 93 ? 6.623 -6.788 4.249 1.00 94.62 93 THR A C 1
ATOM 690 O O . THR A 1 93 ? 5.554 -6.819 3.639 1.00 94.62 93 THR A O 1
ATOM 693 N N . GLY A 1 94 ? 7.731 -7.346 3.764 1.00 91.38 94 GLY A N 1
ATOM 694 C CA . GLY A 1 94 ? 7.776 -8.132 2.534 1.00 91.38 94 GLY A CA 1
ATOM 695 C C . GLY A 1 94 ? 9.213 -8.446 2.133 1.00 91.38 94 GLY A C 1
ATOM 696 O O . GLY A 1 94 ? 10.105 -7.641 2.373 1.00 91.38 94 GLY A O 1
ATOM 697 N N . GLU A 1 95 ? 9.436 -9.602 1.510 1.00 88.81 95 GLU A N 1
ATOM 698 C CA . GLU A 1 95 ? 10.780 -10.111 1.185 1.00 88.81 95 GLU A CA 1
ATOM 699 C C . GLU A 1 95 ? 11.617 -9.135 0.343 1.00 88.81 95 GLU A C 1
ATOM 701 O O . GLU A 1 95 ? 12.805 -8.961 0.581 1.00 88.81 95 GLU A O 1
ATOM 706 N N . GLN A 1 96 ? 10.985 -8.461 -0.6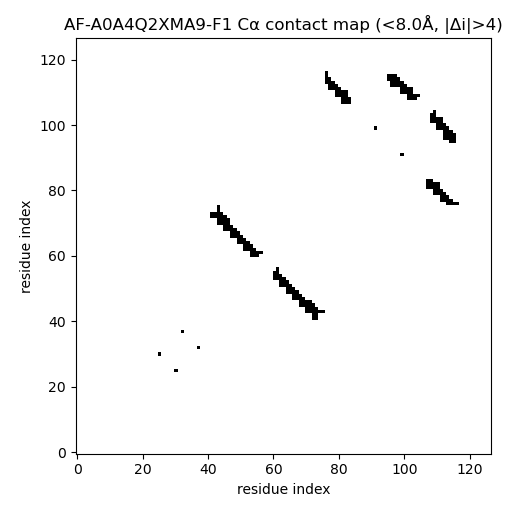20 1.00 87.12 96 GLN A N 1
ATOM 707 C CA . GLN A 1 96 ? 11.651 -7.507 -1.510 1.00 87.12 96 GLN A CA 1
ATOM 708 C C . GLN A 1 96 ? 11.434 -6.046 -1.097 1.00 87.12 96 GLN A C 1
ATOM 710 O O . GLN A 1 96 ? 11.795 -5.144 -1.853 1.00 87.12 96 GLN A O 1
ATOM 715 N N . LEU A 1 97 ? 10.805 -5.787 0.054 1.00 89.81 97 LEU A N 1
ATOM 716 C CA . LEU A 1 97 ? 10.534 -4.429 0.511 1.00 89.81 97 LEU A CA 1
ATOM 717 C C . LEU A 1 97 ? 11.831 -3.796 1.020 1.00 89.81 97 LEU A C 1
ATOM 719 O O . LEU A 1 97 ? 12.402 -4.237 2.011 1.00 89.81 97 LEU A O 1
ATOM 723 N N . ARG A 1 98 ? 12.275 -2.735 0.349 1.00 90.94 98 ARG A N 1
ATOM 724 C CA . ARG A 1 98 ? 13.442 -1.947 0.755 1.00 90.94 98 ARG A CA 1
ATOM 725 C C . ARG A 1 98 ? 13.068 -0.877 1.773 1.00 90.94 98 ARG A C 1
ATOM 727 O O . ARG A 1 98 ? 13.793 -0.666 2.734 1.00 90.94 98 ARG A O 1
ATOM 734 N N . ASP A 1 99 ? 11.987 -0.156 1.499 1.00 92.00 99 ASP A N 1
ATOM 735 C CA . ASP A 1 99 ? 11.551 0.993 2.290 1.00 92.00 99 ASP A CA 1
ATOM 736 C C . ASP A 1 99 ? 10.056 1.246 2.069 1.00 92.00 99 ASP A C 1
ATOM 738 O O . ASP A 1 99 ? 9.487 0.820 1.060 1.00 92.00 99 ASP A O 1
ATOM 742 N N . TRP A 1 100 ? 9.410 1.961 2.983 1.00 94.56 100 TRP A N 1
ATOM 743 C CA . TRP A 1 100 ? 8.030 2.395 2.825 1.00 94.56 100 TRP A CA 1
ATOM 744 C C . TRP A 1 100 ? 7.784 3.739 3.506 1.00 94.56 100 TRP A C 1
ATOM 746 O O . TRP A 1 100 ? 8.419 4.112 4.483 1.00 94.56 100 TRP A O 1
ATOM 756 N N . SER A 1 101 ? 6.821 4.488 2.977 1.00 94.19 101 SER A N 1
ATOM 757 C CA . SER A 1 101 ? 6.373 5.736 3.597 1.00 94.19 101 SER A CA 1
ATOM 758 C C . SER A 1 101 ? 4.883 5.942 3.387 1.00 94.19 101 SER A C 1
ATOM 760 O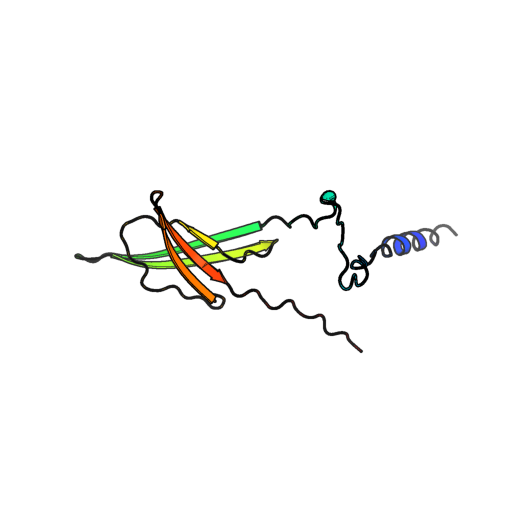 O . SER A 1 101 ? 4.332 5.536 2.360 1.00 94.19 101 SER A O 1
ATOM 762 N N . VAL A 1 102 ? 4.240 6.610 4.343 1.00 93.62 102 VAL A N 1
ATOM 763 C CA . VAL A 1 102 ? 2.890 7.151 4.175 1.00 93.62 102 VAL A CA 1
ATOM 764 C C . VAL A 1 102 ? 3.007 8.639 3.879 1.00 93.62 102 VAL A C 1
ATOM 766 O O . VAL A 1 102 ? 3.678 9.379 4.594 1.00 93.62 102 VAL A O 1
ATOM 769 N N . ARG A 1 103 ? 2.374 9.082 2.794 1.00 91.12 103 ARG A N 1
ATOM 770 C CA . ARG A 1 103 ? 2.305 10.492 2.407 1.00 91.12 103 ARG A CA 1
ATOM 771 C C . ARG A 1 103 ? 0.874 10.968 2.531 1.00 91.12 103 ARG A C 1
ATOM 773 O O . ARG A 1 103 ? -0.005 10.426 1.870 1.00 91.12 103 ARG A O 1
ATOM 780 N N . ASN A 1 104 ? 0.669 11.985 3.354 1.00 89.00 104 ASN A N 1
ATOM 781 C CA . ASN A 1 104 ? -0.623 12.633 3.519 1.00 89.00 104 ASN A CA 1
ATOM 782 C C . ASN A 1 104 ? -0.714 13.807 2.544 1.00 89.00 104 ASN A C 1
ATOM 784 O O . ASN A 1 104 ? 0.202 14.627 2.479 1.00 89.00 104 ASN A O 1
ATOM 788 N N . ALA A 1 105 ? -1.801 13.873 1.786 1.00 82.25 105 ALA A N 1
ATOM 789 C CA . ALA A 1 105 ? -2.105 14.961 0.873 1.00 82.25 105 ALA A CA 1
ATOM 790 C C . ALA A 1 105 ? -3.579 15.382 1.037 1.00 82.25 105 ALA A C 1
ATOM 792 O O . ALA A 1 105 ? -4.368 14.631 1.617 1.00 82.25 105 ALA A O 1
ATOM 793 N N . PRO A 1 106 ? -3.976 16.577 0.556 1.00 80.44 106 PRO A N 1
ATOM 794 C CA . PRO A 1 106 ? -5.362 17.042 0.658 1.00 80.44 106 PRO A CA 1
ATOM 795 C C . PRO A 1 106 ? -6.381 16.108 -0.018 1.00 80.44 106 PRO A C 1
ATOM 797 O O . PRO A 1 106 ? -7.538 16.079 0.388 1.00 80.44 106 PRO A O 1
ATOM 800 N N . ASP A 1 107 ? -5.955 15.342 -1.031 1.00 82.38 107 ASP A N 1
ATOM 801 C CA . ASP A 1 107 ? -6.762 14.361 -1.771 1.00 82.38 107 ASP A CA 1
ATOM 802 C C . ASP A 1 107 ? -6.796 12.966 -1.115 1.00 82.38 107 ASP A C 1
ATOM 804 O O . ASP A 1 107 ? -7.475 12.069 -1.613 1.00 82.38 107 ASP A O 1
ATOM 808 N N . GLY A 1 108 ? -6.078 12.770 -0.004 1.00 84.88 108 GLY A N 1
ATOM 809 C CA . GLY A 1 108 ? -6.010 11.512 0.732 1.00 84.88 108 GLY A CA 1
ATOM 810 C C . GLY A 1 108 ? -4.586 11.097 1.095 1.00 84.88 108 GLY A C 1
ATOM 811 O O . GLY A 1 108 ? -3.593 11.732 0.735 1.00 84.88 108 GLY A O 1
ATOM 812 N N . SER A 1 109 ? -4.479 9.993 1.828 1.00 90.44 109 SER A N 1
ATOM 813 C CA . SER A 1 109 ? -3.190 9.420 2.216 1.00 90.44 109 SER A CA 1
ATOM 814 C C . SER A 1 109 ? -2.762 8.341 1.223 1.00 90.44 109 SER A C 1
ATOM 816 O O . SER A 1 109 ? -3.588 7.654 0.625 1.00 90.44 109 SER A O 1
ATOM 818 N N . ARG A 1 110 ? -1.454 8.178 1.021 1.00 91.94 110 ARG A N 1
ATOM 819 C CA . ARG A 1 110 ? -0.886 7.185 0.099 1.00 91.94 110 ARG A CA 1
ATOM 820 C C . ARG A 1 110 ? 0.248 6.422 0.761 1.00 91.94 110 ARG A C 1
ATOM 822 O O . ARG A 1 110 ? 1.200 7.037 1.236 1.00 91.94 110 ARG A O 1
ATOM 829 N N . LEU A 1 111 ? 0.185 5.096 0.725 1.00 91.69 111 LEU A N 1
ATOM 830 C CA . LEU A 1 111 ? 1.295 4.220 1.082 1.00 91.69 111 LEU A CA 1
ATOM 831 C C . LEU A 1 111 ? 2.191 4.004 -0.145 1.00 91.69 111 LEU A C 1
ATOM 833 O O . LEU A 1 111 ? 1.708 3.673 -1.229 1.00 91.69 111 LEU A O 1
ATOM 837 N N . ARG A 1 112 ? 3.503 4.173 0.025 1.00 93.38 112 ARG A N 1
ATOM 838 C CA . ARG A 1 112 ? 4.505 3.983 -1.031 1.00 93.38 112 ARG A CA 1
ATOM 839 C C . ARG A 1 112 ? 5.562 2.958 -0.622 1.00 93.38 112 ARG A C 1
ATOM 841 O O . ARG A 1 112 ? 6.599 3.371 -0.099 1.00 93.38 112 ARG A O 1
ATOM 848 N N . PRO A 1 113 ? 5.333 1.654 -0.852 1.00 86.69 113 PRO A N 1
ATOM 849 C CA . PRO A 1 113 ? 6.378 0.656 -0.710 1.00 86.69 113 PRO A CA 1
ATOM 850 C C . PRO A 1 113 ? 7.351 0.746 -1.890 1.00 86.69 113 PRO A C 1
ATOM 852 O O . PRO A 1 113 ? 6.956 0.872 -3.055 1.00 86.69 113 PRO A O 1
ATOM 855 N N . GLN A 1 114 ? 8.635 0.690 -1.571 1.00 88.00 114 GLN A N 1
ATOM 856 C CA . GLN A 1 114 ? 9.736 0.663 -2.519 1.00 88.00 114 GLN A CA 1
ATOM 857 C C . GLN A 1 114 ? 10.371 -0.715 -2.479 1.00 88.00 114 GLN A C 1
ATOM 859 O O . GLN A 1 114 ? 10.705 -1.212 -1.403 1.00 88.00 114 GLN A O 1
ATOM 864 N N . PHE A 1 115 ? 10.565 -1.314 -3.647 1.00 83.56 115 PHE A N 1
ATOM 865 C CA . PHE A 1 115 ? 11.094 -2.666 -3.743 1.00 83.56 115 PHE A CA 1
ATOM 866 C C . PHE A 1 115 ? 12.544 -2.649 -4.209 1.00 83.56 115 PHE A C 1
ATOM 868 O O . PHE A 1 115 ? 12.975 -1.768 -4.956 1.00 83.56 115 PHE A O 1
ATOM 875 N N . GLN A 1 116 ? 13.318 -3.623 -3.747 1.00 77.50 116 GLN A N 1
ATOM 876 C CA . GLN A 1 116 ? 14.654 -3.837 -4.267 1.00 77.50 116 GLN A CA 1
ATOM 877 C C . GLN A 1 116 ? 14.547 -4.426 -5.675 1.00 77.50 116 GLN A C 1
ATOM 879 O O . GLN A 1 116 ? 13.900 -5.449 -5.886 1.00 77.50 116 GLN A O 1
ATOM 884 N N . HIS A 1 117 ? 15.175 -3.781 -6.658 1.00 66.38 117 HIS A N 1
ATOM 885 C CA . HIS A 1 117 ? 15.284 -4.368 -7.988 1.00 66.38 117 HIS A CA 1
ATOM 886 C C . HIS A 1 117 ? 16.085 -5.671 -7.898 1.00 66.38 117 HIS A C 1
ATOM 888 O O . HIS A 1 117 ? 17.150 -5.663 -7.268 1.00 66.38 117 HIS A O 1
ATOM 894 N N . PRO A 1 118 ? 15.654 -6.768 -8.549 1.00 49.00 118 PRO A N 1
ATOM 895 C CA . PRO A 1 118 ? 16.550 -7.893 -8.740 1.00 49.00 118 PRO A CA 1
ATOM 896 C C . PRO A 1 118 ? 17.776 -7.379 -9.498 1.00 49.00 118 PRO A C 1
ATOM 898 O O . PRO A 1 118 ? 17.638 -6.711 -10.530 1.00 49.00 118 PRO A O 1
ATOM 901 N N . ALA A 1 119 ? 18.971 -7.653 -8.968 1.00 38.97 119 ALA A N 1
ATOM 902 C CA . ALA A 1 119 ? 20.206 -7.418 -9.699 1.00 38.97 119 ALA A CA 1
ATOM 903 C C . ALA A 1 119 ? 20.045 -8.067 -11.077 1.00 38.97 119 ALA A C 1
ATOM 905 O O . ALA A 1 119 ? 19.656 -9.233 -11.170 1.00 38.97 119 ALA A O 1
ATOM 906 N N . ALA A 1 120 ? 20.264 -7.296 -12.146 1.00 39.84 120 ALA A N 1
ATOM 907 C CA . ALA A 1 120 ? 20.275 -7.853 -13.488 1.00 39.84 120 ALA A CA 1
ATOM 908 C C . ALA A 1 120 ? 21.194 -9.078 -13.464 1.00 39.84 120 ALA A C 1
ATOM 910 O O . ALA A 1 120 ? 22.347 -8.957 -13.044 1.00 39.84 120 ALA A O 1
ATOM 911 N N . ILE A 1 121 ? 20.669 -10.247 -13.844 1.00 37.97 121 ILE A N 1
ATOM 912 C CA . ILE A 1 121 ? 21.469 -11.459 -13.999 1.00 37.97 121 ILE A CA 1
ATOM 913 C C . ILE A 1 121 ? 22.578 -11.082 -14.978 1.00 37.97 121 ILE A C 1
ATOM 915 O O . ILE A 1 121 ? 22.328 -10.908 -16.170 1.00 37.97 121 ILE A O 1
ATOM 919 N N . ARG A 1 122 ? 23.793 -10.862 -14.463 1.00 38.25 122 ARG A N 1
ATOM 920 C CA . ARG A 1 122 ? 24.979 -10.748 -15.302 1.00 38.25 122 ARG A CA 1
ATOM 921 C C . ARG A 1 122 ? 25.076 -12.093 -16.002 1.00 38.25 122 ARG A C 1
ATOM 923 O O . ARG A 1 122 ? 25.280 -13.106 -15.338 1.00 38.25 122 ARG A O 1
ATOM 930 N N . SER A 1 123 ? 24.861 -12.110 -17.314 1.00 43.00 123 SER A N 1
ATOM 931 C CA . SER A 1 123 ? 25.174 -13.267 -18.140 1.00 43.00 123 SER A CA 1
ATOM 932 C C . SER A 1 123 ? 26.638 -13.609 -17.890 1.00 43.00 123 SER A C 1
ATOM 934 O O . SER A 1 123 ? 27.527 -12.842 -18.262 1.00 43.00 123 SER A O 1
ATOM 936 N N . VAL A 1 124 ? 26.873 -14.713 -17.187 1.00 46.16 124 VAL A N 1
ATOM 937 C CA . VAL A 1 124 ? 28.203 -15.297 -17.049 1.00 46.16 124 VAL A CA 1
ATOM 938 C C . VAL A 1 124 ? 28.627 -15.704 -18.461 1.00 46.16 124 VAL A C 1
ATOM 940 O O . VAL A 1 124 ? 27.902 -16.479 -19.090 1.00 46.16 124 VAL A O 1
ATOM 943 N N . PRO A 1 125 ? 29.733 -15.177 -19.010 1.00 46.41 125 PRO A N 1
ATOM 944 C CA . PRO A 1 125 ? 30.272 -15.725 -20.238 1.00 46.41 125 PRO A CA 1
ATOM 945 C C . PRO A 1 125 ? 30.798 -17.122 -19.913 1.00 46.41 125 PRO A C 1
ATOM 947 O O . PRO A 1 125 ? 31.679 -17.274 -19.068 1.00 46.41 125 PRO A O 1
ATOM 950 N N . HIS A 1 126 ? 30.231 -18.139 -20.557 1.00 46.44 126 HIS A N 1
ATOM 951 C CA . HIS A 1 126 ? 30.869 -19.445 -20.630 1.00 46.44 126 HIS A CA 1
ATOM 952 C C . HIS A 1 126 ? 32.121 -19.291 -21.499 1.00 46.44 126 HIS A C 1
ATOM 954 O O . HIS A 1 126 ? 32.010 -19.028 -22.698 1.00 46.44 126 HIS A O 1
ATOM 960 N N . GLY A 1 127 ? 33.283 -19.375 -20.857 1.00 52.62 127 GLY A N 1
ATOM 961 C CA . GLY A 1 127 ? 34.571 -19.654 -21.485 1.00 52.62 127 GLY A CA 1
ATOM 962 C C . GLY A 1 127 ? 34.966 -21.093 -21.211 1.00 52.62 127 GLY A C 1
ATOM 963 O O . GLY A 1 127 ? 34.545 -21.610 -20.148 1.00 52.62 127 GLY A O 1
#

Sequence (127 aa):
MKTLIWILMAVAALSHARSQELPADIGNGIAIVPVDKLPKTVPLFFSAAAEVQAQVGAVEILGTQKLIFRVHQGKPEVFSIGLTGKGEITSVTGEQLRDWSVRNAPDGSRLRPQFQHPAAIRSVPHG

pLDDT: mean 75.52, std 19.98, range [37.97, 96.69]

Foldseek 3Di:
DPPPVVVVVVVVVPPPPPPPPDPPPQDPHDDDDDPVPPPDQKDWDKDKDKDKDWDDDPVDIDIDIDIDIGTPDHDDQKDKAFDDDDDDDPDDDDPFFPDWDWDQDPVGIIIITGGDDDDPPPPDDDD

Mean predicted aligned error: 15.52 Å

Secondary structure (DSSP, 8-state):
--SSSSSTTTSTTS------------TTSPP---GGGSPPPPPPEEEEEEEEEEEE-SS-EEEEEEEEEEEEES--SB--EEE-SS--------TTEEEEEEEEETTEEEEEEEEPPPPP-------

Solvent-accessible surface area (backbone atoms only — not comparable to full-atom values): 8871 Å² total; per-residue (Å²): 144,84,74,76,71,66,67,67,63,66,65,71,73,74,74,77,79,70,74,79,74,70,79,70,92,57,82,94,56,87,82,87,72,64,78,90,71,53,82,77,80,66,68,77,38,69,51,76,49,77,49,77,49,75,47,82,55,99,88,52,72,51,74,50,75,50,74,47,78,47,75,79,36,61,81,82,60,63,52,79,43,83,47,81,82,89,79,80,88,88,79,86,86,57,97,52,56,70,49,70,48,78,46,81,49,98,94,42,36,32,40,36,50,28,49,59,74,78,75,76,79,73,80,74,79,88,124

Radius of gyration: 25.29 Å; Cα contacts (8 Å, |Δi|>4): 116; chains: 1; bounding box: 51×49×79 Å

Nearest PDB structures (foldseek):
  6u2w-assembly1_A  TM=1.825E-01  e=1.454E+00  Homo sapiens
  6rhv-assembly1_G  TM=2.314E-01  e=1.629E+00  Staphylococcus aureus
  7q9y-assembly1_A  TM=2.307E-01  e=2.715E+00  Clostridium perfringens CPE